Protein AF-A0A915BBH8-F1 (afdb_monomer_lite)

pLDDT: mean 91.07, std 6.91, range [60.16, 96.88]

Secondary structure (DSSP, 8-state):
--HHHHHHHHHHHHHHHHHHTTS-HHHHHHHHHHHHT-SSTT-HHHHHHHHHHHHHHHHHHHHHTTT-

Sequence (68 aa):
MNWYMYAIKALMGQLGKQLYRNLDEDDQERLAHCLDNIGDEKDMVAGAQCLINARIRAKLDAYDRSLD

Radius of gyration: 13.22 Å; chains: 1; bounding box: 31×20×37 Å

Organism: Parascaris univalens (NCBI:txid6257)

Foldseek 3Di:
DPVVLVVLVVVLVVLLVVLLVLDDPVLVVQLVVQQVPPPDVSPSVSSVVSSVVSVVRSVVVVVVVVVD

Structure (mmCIF, N/CA/C/O backbone):
data_AF-A0A915BBH8-F1
#
_entry.id   AF-A0A915BBH8-F1
#
loop_
_atom_site.group_PDB
_atom_site.id
_atom_site.type_symbol
_atom_site.label_atom_id
_atom_site.label_alt_id
_atom_site.label_comp_id
_atom_site.label_asym_id
_atom_site.label_entity_id
_atom_site.label_seq_id
_atom_site.pdbx_PDB_ins_code
_atom_site.Cartn_x
_atom_site.Cartn_y
_atom_site.Cartn_z
_atom_site.occupancy
_atom_site.B_iso_or_equiv
_atom_site.auth_seq_id
_atom_site.auth_comp_id
_atom_site.auth_asym_id
_atom_site.auth_atom_id
_atom_site.pdbx_PDB_model_num
ATOM 1 N N . MET A 1 1 ? 18.961 -12.027 -12.741 1.00 60.16 1 MET A N 1
ATOM 2 C CA . MET A 1 1 ? 18.507 -12.386 -11.378 1.00 60.16 1 MET A CA 1
ATOM 3 C C . MET A 1 1 ? 19.023 -11.319 -10.416 1.00 60.16 1 MET A C 1
ATOM 5 O O . MET A 1 1 ? 20.233 -11.218 -10.274 1.00 60.16 1 MET A O 1
ATOM 9 N N . ASN A 1 2 ? 18.167 -10.479 -9.824 1.00 85.81 2 ASN A N 1
ATOM 10 C CA . ASN A 1 2 ? 18.594 -9.492 -8.821 1.00 85.81 2 ASN A CA 1
ATOM 11 C C . ASN A 1 2 ? 18.162 -9.988 -7.432 1.00 85.81 2 ASN A C 1
ATOM 13 O O . ASN A 1 2 ? 17.039 -9.741 -7.000 1.00 8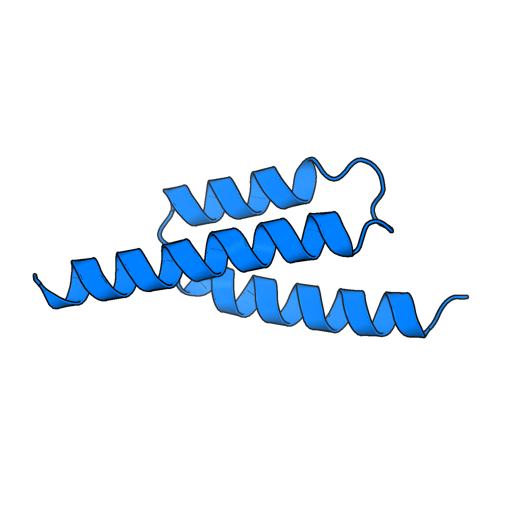5.81 2 ASN A O 1
ATOM 17 N N . TRP A 1 3 ? 19.029 -10.767 -6.779 1.00 89.44 3 TRP A N 1
ATOM 18 C CA . TRP A 1 3 ? 18.740 -11.408 -5.489 1.00 89.44 3 TRP A CA 1
ATOM 19 C C . TRP A 1 3 ? 18.444 -10.388 -4.381 1.00 89.44 3 TRP A C 1
ATOM 21 O O . TRP A 1 3 ? 17.596 -10.645 -3.530 1.00 89.44 3 TRP A O 1
ATOM 31 N N . TYR A 1 4 ? 19.081 -9.214 -4.440 1.00 90.94 4 TYR A N 1
ATOM 32 C CA . TYR A 1 4 ? 18.842 -8.112 -3.514 1.00 90.94 4 TYR A CA 1
ATOM 33 C C . TYR A 1 4 ? 17.393 -7.631 -3.609 1.00 90.94 4 TYR A C 1
ATOM 35 O O . TYR A 1 4 ? 16.692 -7.576 -2.603 1.00 90.94 4 TYR A O 1
ATOM 43 N N . MET A 1 5 ? 16.902 -7.385 -4.827 1.00 89.75 5 MET A N 1
ATOM 44 C CA . MET A 1 5 ? 15.522 -6.942 -5.041 1.00 89.75 5 MET A CA 1
ATOM 45 C C . MET A 1 5 ? 14.502 -7.956 -4.507 1.00 89.75 5 MET A C 1
ATOM 47 O O . MET A 1 5 ? 13.527 -7.569 -3.872 1.00 89.75 5 MET A O 1
ATOM 51 N N . TYR A 1 6 ? 14.729 -9.256 -4.718 1.00 91.06 6 TYR A N 1
ATOM 52 C CA . TYR A 1 6 ? 13.836 -10.292 -4.190 1.00 91.06 6 TYR A CA 1
ATOM 53 C C . TYR A 1 6 ? 13.841 -10.350 -2.663 1.00 91.06 6 TYR A C 1
ATOM 55 O O . TYR A 1 6 ? 12.774 -10.441 -2.059 1.00 91.06 6 TYR A O 1
ATOM 63 N N . ALA A 1 7 ? 15.017 -10.263 -2.037 1.00 94.38 7 ALA A N 1
ATOM 64 C CA . ALA A 1 7 ? 15.129 -10.240 -0.583 1.00 94.38 7 ALA A CA 1
ATOM 65 C C . ALA A 1 7 ? 14.406 -9.023 0.016 1.00 94.38 7 ALA A C 1
ATOM 67 O O . ALA A 1 7 ? 13.637 -9.170 0.965 1.00 94.38 7 ALA A O 1
ATOM 68 N N . ILE A 1 8 ? 14.582 -7.837 -0.579 1.00 94.00 8 ILE A N 1
ATOM 69 C CA . ILE A 1 8 ? 13.896 -6.616 -0.142 1.00 94.00 8 ILE A CA 1
ATOM 70 C C . ILE A 1 8 ? 12.380 -6.741 -0.322 1.00 94.00 8 ILE A C 1
ATOM 72 O O . ILE A 1 8 ? 11.641 -6.467 0.620 1.00 94.00 8 ILE A O 1
ATOM 76 N N . LYS A 1 9 ? 11.902 -7.238 -1.468 1.00 91.31 9 LYS A N 1
ATOM 77 C CA . LYS A 1 9 ? 10.469 -7.486 -1.692 1.00 91.31 9 LYS A CA 1
ATOM 78 C C . LYS A 1 9 ? 9.875 -8.461 -0.675 1.00 91.31 9 LYS A C 1
ATOM 80 O O . LYS A 1 9 ? 8.782 -8.218 -0.174 1.00 91.31 9 LYS A O 1
ATOM 85 N N . ALA A 1 10 ? 10.585 -9.537 -0.339 1.00 94.44 10 ALA A N 1
ATOM 86 C CA . ALA A 1 10 ? 10.128 -10.499 0.661 1.00 94.44 10 ALA A CA 1
ATOM 87 C C . ALA A 1 10 ? 10.005 -9.856 2.053 1.00 94.44 10 ALA A C 1
ATOM 89 O O . ALA A 1 10 ? 8.988 -10.032 2.726 1.00 94.44 10 ALA A O 1
ATOM 90 N N . LEU A 1 11 ? 11.000 -9.056 2.453 1.00 95.88 11 LEU A N 1
ATOM 91 C CA . LEU A 1 11 ? 10.962 -8.296 3.704 1.00 95.88 11 LEU A CA 1
ATOM 92 C C . LEU A 1 11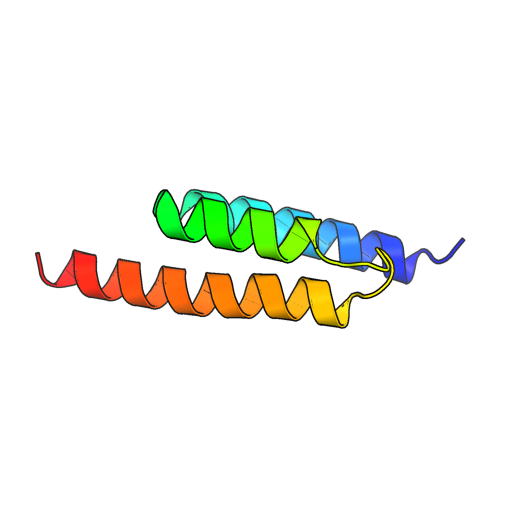 ? 9.807 -7.287 3.716 1.00 95.88 11 LEU A C 1
ATOM 94 O O . LEU A 1 11 ? 9.058 -7.224 4.690 1.00 95.88 11 LEU A O 1
ATOM 98 N N . MET A 1 12 ? 9.617 -6.539 2.627 1.00 94.94 12 MET A N 1
ATOM 99 C CA . MET A 1 12 ? 8.505 -5.598 2.473 1.00 94.94 12 MET A CA 1
ATOM 100 C C . MET A 1 12 ? 7.150 -6.304 2.553 1.00 94.94 12 MET A C 1
ATOM 102 O O . MET A 1 12 ? 6.267 -5.832 3.261 1.00 94.94 12 MET A O 1
ATOM 106 N N . GLY A 1 13 ? 6.994 -7.458 1.902 1.00 93.44 13 GLY A N 1
ATOM 107 C CA . GLY A 1 13 ? 5.771 -8.258 1.969 1.00 93.44 13 GLY A CA 1
ATOM 108 C C . GLY A 1 13 ? 5.480 -8.773 3.381 1.00 93.44 13 GLY A C 1
ATOM 109 O O . GLY A 1 13 ? 4.340 -8.711 3.843 1.00 93.44 13 GLY A O 1
ATOM 110 N N . GLN A 1 14 ? 6.506 -9.221 4.112 1.00 95.69 14 GLN A N 1
ATOM 111 C CA . GLN A 1 14 ? 6.354 -9.632 5.509 1.00 95.69 14 GLN A CA 1
ATOM 112 C C . GLN A 1 14 ? 5.937 -8.458 6.407 1.00 95.69 14 GLN A C 1
ATOM 114 O O . GLN A 1 14 ? 5.014 -8.607 7.212 1.00 95.69 14 GLN A O 1
ATOM 119 N N . LEU A 1 15 ? 6.588 -7.300 6.261 1.00 93.69 15 LEU A N 1
ATOM 120 C CA . LEU A 1 15 ? 6.244 -6.082 6.998 1.00 93.69 15 LEU A CA 1
ATOM 121 C C . LEU A 1 15 ? 4.827 -5.609 6.665 1.00 93.69 15 LEU A C 1
ATOM 123 O O . LEU A 1 15 ? 4.057 -5.315 7.576 1.00 93.69 15 LEU A O 1
ATOM 127 N N . GLY A 1 16 ? 4.462 -5.605 5.383 1.00 94.69 16 GLY A N 1
ATOM 128 C CA . GLY A 1 16 ? 3.122 -5.266 4.913 1.00 94.69 16 GLY A CA 1
ATOM 129 C C . GLY A 1 16 ? 2.057 -6.172 5.510 1.00 94.69 16 GLY A C 1
ATOM 130 O O . GLY A 1 16 ? 1.076 -5.676 6.045 1.00 94.69 16 GLY A O 1
ATOM 131 N N . LYS A 1 17 ? 2.281 -7.490 5.540 1.00 94.88 17 LYS A N 1
ATOM 132 C CA . LYS A 1 17 ? 1.348 -8.448 6.154 1.00 94.88 17 LYS A CA 1
ATOM 133 C C . LYS A 1 17 ? 1.157 -8.224 7.654 1.00 94.88 17 LYS A C 1
ATOM 135 O O . LYS A 1 17 ? 0.047 -8.378 8.158 1.00 94.88 17 LYS A O 1
ATOM 140 N N . GLN A 1 18 ? 2.233 -7.925 8.383 1.00 93.31 18 GLN A N 1
ATOM 141 C CA . GLN A 1 18 ? 2.141 -7.623 9.814 1.00 93.31 18 GLN A CA 1
ATOM 142 C C . GLN A 1 18 ? 1.392 -6.314 10.056 1.00 93.31 18 GLN A C 1
ATOM 144 O O . GLN A 1 18 ? 0.551 -6.253 10.946 1.00 93.31 18 GLN A O 1
ATOM 149 N N . LEU A 1 19 ? 1.684 -5.295 9.250 1.00 93.19 19 LEU A N 1
ATOM 150 C CA . LEU A 1 19 ? 1.051 -3.989 9.335 1.00 93.19 19 LEU A CA 1
ATOM 151 C C . LEU A 1 19 ? -0.441 -4.052 8.998 1.00 93.19 19 LEU A C 1
ATOM 153 O O . LEU A 1 19 ? -1.246 -3.556 9.774 1.00 93.19 19 LEU A O 1
ATOM 157 N N . TYR A 1 20 ? -0.801 -4.725 7.905 1.00 94.25 20 TYR A N 1
ATOM 158 C CA 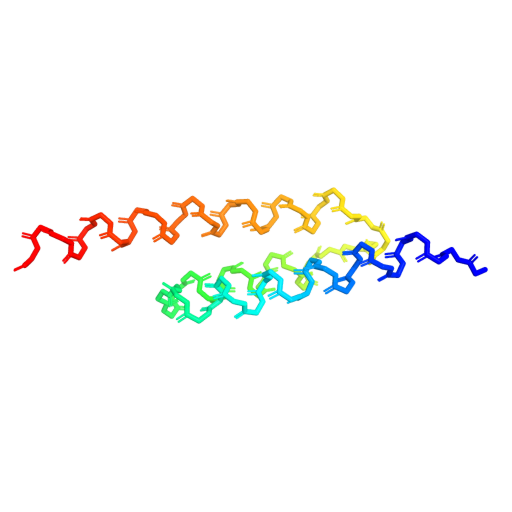. TYR A 1 20 ? -2.177 -4.883 7.431 1.00 94.25 20 TYR A CA 1
ATOM 159 C C . TYR A 1 20 ? -3.113 -5.428 8.517 1.00 94.25 20 TYR A C 1
ATOM 161 O O . TYR A 1 20 ? -4.219 -4.943 8.684 1.00 94.25 20 TYR A O 1
ATOM 169 N N . ARG A 1 21 ? -2.640 -6.382 9.328 1.00 92.50 21 ARG A N 1
ATOM 170 C CA . ARG A 1 21 ? -3.417 -6.973 10.434 1.00 92.50 21 ARG A CA 1
ATOM 171 C C . ARG A 1 21 ? -3.733 -6.012 11.582 1.00 92.50 21 ARG A C 1
ATOM 173 O O . ARG A 1 21 ? -4.578 -6.341 12.405 1.00 92.50 21 ARG A O 1
ATOM 180 N N . ASN A 1 22 ? -3.014 -4.896 11.676 1.00 88.38 22 ASN A N 1
ATOM 181 C CA . ASN A 1 22 ? -3.156 -3.923 12.759 1.00 88.38 22 ASN A CA 1
ATOM 182 C C . ASN A 1 22 ? -3.919 -2.659 12.333 1.00 88.38 22 ASN A C 1
ATOM 184 O O . ASN A 1 22 ? -4.153 -1.803 13.186 1.00 88.38 22 ASN A O 1
ATOM 188 N N . LEU A 1 23 ? -4.256 -2.550 11.046 1.00 92.38 23 LEU A N 1
ATOM 189 C CA . LEU A 1 23 ? -5.070 -1.482 10.468 1.00 92.38 23 LEU A CA 1
ATOM 190 C C . LEU A 1 23 ? -6.557 -1.822 10.586 1.00 92.38 23 LEU A C 1
ATOM 192 O O . LEU A 1 23 ? -6.919 -3.005 10.605 1.00 92.38 23 LEU A O 1
ATOM 196 N N . ASP A 1 24 ? -7.397 -0.792 10.618 1.00 93.31 24 ASP A N 1
ATOM 197 C CA . ASP A 1 24 ? -8.835 -0.936 10.386 1.00 93.31 24 ASP A CA 1
ATOM 198 C C . ASP A 1 24 ? -9.154 -1.283 8.917 1.00 93.31 24 ASP A C 1
ATOM 200 O O . ASP A 1 24 ? -8.259 -1.379 8.073 1.00 93.31 24 ASP A O 1
ATOM 204 N N . GLU A 1 25 ? -10.427 -1.547 8.616 1.00 94.31 25 GLU A N 1
ATOM 205 C CA . GLU A 1 25 ? -10.859 -1.976 7.279 1.00 94.31 25 GLU A CA 1
ATOM 206 C C . GLU A 1 25 ? -10.586 -0.912 6.199 1.00 94.31 25 GLU A C 1
ATOM 208 O O . GLU A 1 25 ? -10.097 -1.249 5.116 1.00 94.31 25 GLU A O 1
ATOM 213 N N . ASP A 1 26 ? -10.808 0.367 6.510 1.00 95.06 26 ASP A N 1
ATOM 214 C CA . ASP A 1 26 ? -10.604 1.479 5.575 1.00 95.06 26 ASP A CA 1
ATOM 215 C C . ASP A 1 26 ? -9.120 1.632 5.208 1.00 95.06 26 ASP A C 1
ATOM 217 O O . ASP A 1 26 ? -8.748 1.834 4.044 1.00 95.06 26 ASP A O 1
ATOM 221 N N . ASP A 1 27 ? -8.231 1.524 6.194 1.00 95.50 27 ASP A N 1
ATOM 222 C CA . ASP A 1 27 ? -6.800 1.662 5.975 1.00 95.50 27 ASP A CA 1
ATOM 223 C C . ASP A 1 27 ? -6.153 0.387 5.419 1.00 95.50 27 ASP A C 1
ATOM 225 O O . ASP A 1 27 ? -5.148 0.473 4.699 1.00 95.50 27 ASP A O 1
ATOM 229 N N . GLN A 1 28 ? -6.759 -0.782 5.644 1.00 96.62 28 GLN A N 1
ATOM 230 C CA . GLN A 1 28 ? -6.452 -2.004 4.900 1.00 96.62 28 GLN A CA 1
ATOM 231 C C . GLN A 1 28 ? -6.730 -1.829 3.402 1.00 96.62 28 GLN A C 1
ATOM 233 O O . GLN A 1 28 ? -5.848 -2.121 2.585 1.00 96.62 28 GLN A O 1
ATOM 238 N N . GLU A 1 29 ? -7.910 -1.326 3.030 1.00 96.88 29 GLU A N 1
ATOM 239 C CA . GLU A 1 29 ? -8.271 -1.077 1.629 1.00 96.88 29 GLU A CA 1
ATOM 240 C C . GLU A 1 29 ? -7.327 -0.051 0.991 1.00 96.88 29 GLU A C 1
ATOM 242 O O . GLU A 1 29 ? -6.796 -0.274 -0.101 1.00 96.88 29 GLU A O 1
ATOM 247 N N . ARG A 1 30 ? -7.013 1.036 1.705 1.00 96.19 30 ARG A N 1
ATOM 248 C CA . ARG A 1 30 ? -6.050 2.046 1.235 1.00 96.19 30 ARG A CA 1
ATOM 249 C C . ARG A 1 30 ? -4.658 1.477 1.005 1.00 96.19 30 ARG A C 1
ATOM 251 O O . ARG A 1 30 ? -4.014 1.847 0.021 1.00 96.19 30 ARG A O 1
ATOM 258 N N . LEU A 1 31 ? -4.167 0.612 1.895 1.00 95.69 31 LEU A N 1
ATOM 259 C CA . LEU A 1 31 ? -2.865 -0.027 1.714 1.00 95.69 31 LEU A CA 1
ATOM 260 C C . LEU A 1 31 ? -2.873 -0.953 0.491 1.00 95.69 31 LEU A C 1
ATOM 262 O O . LEU A 1 31 ? -1.948 -0.873 -0.318 1.00 95.69 31 LEU A O 1
ATOM 266 N N . ALA A 1 32 ? -3.907 -1.784 0.333 1.00 95.12 32 ALA A N 1
ATOM 267 C CA . ALA A 1 32 ? -4.050 -2.672 -0.821 1.00 95.12 32 ALA A CA 1
ATOM 268 C C . ALA A 1 32 ? -4.086 -1.874 -2.132 1.00 95.12 32 ALA A C 1
ATOM 270 O O . ALA A 1 32 ? -3.247 -2.082 -3.006 1.00 95.12 32 ALA A O 1
ATOM 271 N N . HIS A 1 33 ? -4.947 -0.859 -2.207 1.00 96.31 33 HIS A N 1
ATOM 272 C CA . HIS A 1 33 ? -5.063 0.009 -3.374 1.00 96.31 33 HIS A CA 1
ATOM 273 C C . HIS A 1 33 ? -3.757 0.758 -3.689 1.00 96.31 33 HIS A C 1
ATOM 275 O O . HIS A 1 33 ? -3.412 0.947 -4.853 1.00 96.31 33 HIS A O 1
ATOM 281 N N . CYS A 1 34 ? -2.999 1.188 -2.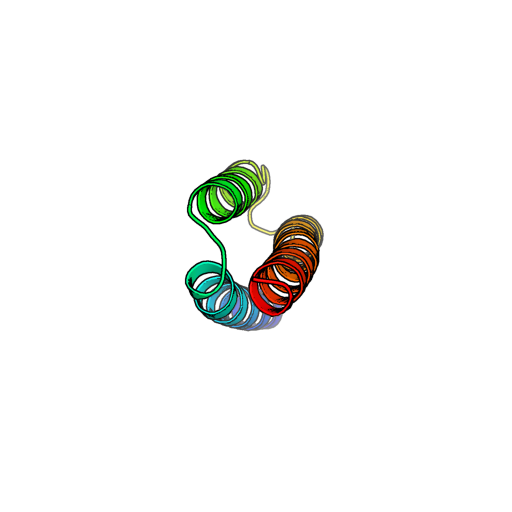675 1.00 95.81 34 CYS A N 1
ATOM 282 C CA . CYS A 1 34 ? -1.696 1.820 -2.895 1.00 95.81 34 CYS A CA 1
ATOM 283 C C . CYS A 1 34 ? -0.700 0.853 -3.548 1.00 95.81 34 CYS A C 1
ATOM 285 O O . CYS A 1 34 ? -0.003 1.239 -4.483 1.00 95.81 34 CYS A O 1
ATOM 287 N N . LEU A 1 35 ? -0.649 -0.396 -3.072 1.00 93.44 35 LEU A N 1
ATOM 288 C CA . LEU A 1 35 ? 0.252 -1.424 -3.595 1.00 93.44 35 LEU A CA 1
ATOM 289 C C . LEU A 1 35 ? -0.150 -1.892 -5.005 1.00 93.44 35 LEU A C 1
ATOM 291 O O . LEU A 1 35 ? 0.731 -2.073 -5.843 1.00 93.44 35 LEU A O 1
ATOM 295 N N . ASP A 1 36 ? -1.449 -2.026 -5.282 1.00 93.56 36 ASP A N 1
ATOM 296 C CA . ASP A 1 36 ? -1.974 -2.488 -6.577 1.00 93.56 36 ASP A CA 1
ATOM 297 C C . ASP A 1 36 ? -1.761 -1.475 -7.716 1.00 93.56 36 ASP A C 1
ATOM 299 O O . ASP A 1 36 ? -1.684 -1.854 -8.883 1.00 93.56 36 ASP A O 1
ATOM 303 N N . ASN A 1 37 ? -1.623 -0.185 -7.394 1.00 93.81 37 ASN A N 1
ATOM 304 C CA . ASN A 1 37 ? -1.410 0.882 -8.380 1.00 93.81 37 ASN A CA 1
ATOM 305 C C . ASN A 1 37 ? 0.070 1.186 -8.671 1.00 93.81 37 ASN A C 1
ATOM 307 O O . ASN A 1 37 ? 0.385 2.172 -9.345 1.00 93.81 37 ASN A O 1
ATOM 311 N N . ILE A 1 38 ? 1.000 0.361 -8.183 1.00 92.25 38 ILE A N 1
ATOM 312 C CA . ILE A 1 38 ? 2.422 0.503 -8.504 1.00 92.25 38 ILE A CA 1
ATOM 313 C C . ILE A 1 38 ? 2.661 -0.021 -9.927 1.00 92.25 38 ILE A C 1
ATOM 315 O O . ILE A 1 38 ? 2.695 -1.225 -10.165 1.00 92.25 38 ILE A O 1
ATOM 319 N N . GLY A 1 39 ? 2.842 0.895 -10.884 1.00 86.44 39 GLY A N 1
ATOM 320 C CA . GLY A 1 39 ? 2.948 0.557 -12.310 1.00 86.44 39 GLY A CA 1
ATOM 321 C C . GLY A 1 39 ? 4.189 -0.257 -12.706 1.00 86.44 39 GLY A C 1
ATOM 322 O O . GLY A 1 39 ? 4.124 -1.045 -13.646 1.00 86.44 39 GLY A O 1
ATOM 323 N N . ASP A 1 40 ? 5.310 -0.096 -11.995 1.00 87.38 40 ASP A N 1
ATOM 324 C CA . ASP A 1 40 ? 6.472 -0.985 -12.102 1.00 87.38 40 ASP A CA 1
ATOM 325 C C . ASP A 1 40 ? 6.662 -1.711 -10.775 1.00 87.38 40 ASP A C 1
ATOM 327 O O . ASP A 1 40 ? 7.116 -1.124 -9.796 1.00 87.38 40 ASP A O 1
ATOM 331 N N . GLU A 1 41 ? 6.387 -3.013 -10.741 1.00 78.38 41 GLU A N 1
ATOM 332 C CA . GLU A 1 41 ? 6.588 -3.825 -9.540 1.00 78.38 41 GLU A CA 1
ATOM 333 C C . GLU A 1 41 ? 8.030 -3.776 -9.005 1.00 78.38 41 GLU A C 1
ATOM 335 O O . GLU A 1 41 ? 8.285 -4.202 -7.878 1.00 78.38 41 GLU A O 1
ATOM 340 N N . LYS A 1 42 ? 9.022 -3.360 -9.802 1.00 82.88 42 LYS A N 1
ATOM 341 C CA . LYS A 1 42 ? 10.414 -3.186 -9.356 1.00 82.88 42 LYS A CA 1
ATOM 342 C C . LYS A 1 42 ? 10.644 -1.866 -8.621 1.00 82.88 42 LYS A C 1
ATOM 344 O O . LYS A 1 42 ? 11.712 -1.712 -8.024 1.00 82.88 42 LYS A O 1
ATOM 349 N N . ASP A 1 43 ? 9.672 -0.958 -8.616 1.00 90.38 43 ASP A N 1
ATOM 350 C CA . ASP A 1 43 ? 9.717 0.289 -7.862 1.00 90.38 43 ASP A CA 1
ATOM 351 C C . ASP A 1 43 ? 9.535 0.026 -6.360 1.00 90.38 43 ASP A C 1
ATOM 353 O O . ASP A 1 43 ? 8.454 0.095 -5.769 1.00 90.38 43 ASP A O 1
ATOM 357 N N . MET A 1 44 ? 10.656 -0.301 -5.719 1.00 89.94 44 MET A N 1
ATOM 358 C CA . MET A 1 44 ? 10.719 -0.519 -4.277 1.00 89.94 44 MET A CA 1
ATOM 359 C C . MET A 1 44 ? 10.426 0.759 -3.485 1.00 89.94 44 MET A C 1
ATOM 361 O O . MET A 1 44 ? 9.992 0.662 -2.338 1.00 89.94 44 MET A O 1
ATOM 365 N N . VAL A 1 45 ? 10.667 1.942 -4.061 1.00 94.00 45 VAL A N 1
ATOM 366 C CA . VAL A 1 45 ? 10.447 3.219 -3.373 1.00 94.00 45 VAL A CA 1
ATOM 367 C C . VAL A 1 45 ? 8.952 3.469 -3.232 1.00 94.00 45 VAL A C 1
ATOM 369 O O . VAL A 1 45 ? 8.494 3.720 -2.116 1.00 94.00 45 VAL A O 1
ATOM 372 N N . ALA A 1 46 ? 8.188 3.294 -4.314 1.00 94.94 46 ALA A N 1
ATOM 373 C CA . ALA A 1 46 ? 6.732 3.397 -4.286 1.00 94.94 46 ALA A CA 1
ATOM 374 C C . ALA A 1 46 ? 6.114 2.410 -3.279 1.00 94.94 46 ALA A C 1
ATOM 376 O O . ALA A 1 46 ? 5.336 2.803 -2.404 1.00 94.94 46 ALA A O 1
ATOM 377 N N . GLY A 1 47 ? 6.543 1.141 -3.315 1.00 94.25 47 GLY A N 1
ATOM 378 C CA . GLY A 1 47 ? 6.088 0.128 -2.357 1.00 94.25 47 GLY A CA 1
ATOM 379 C C . GLY A 1 47 ? 6.429 0.480 -0.908 1.00 94.25 47 GLY A C 1
ATOM 380 O O . GLY A 1 47 ? 5.605 0.306 -0.008 1.00 94.25 47 GLY A O 1
ATOM 381 N N . ALA A 1 48 ? 7.625 1.022 -0.660 1.00 95.88 48 ALA A N 1
ATOM 382 C CA . ALA A 1 48 ? 8.026 1.453 0.675 1.00 95.88 48 ALA A CA 1
ATOM 383 C C . ALA A 1 48 ? 7.194 2.647 1.163 1.00 95.88 48 ALA A C 1
ATOM 385 O O . ALA A 1 48 ? 6.822 2.685 2.335 1.00 95.88 48 ALA A O 1
ATOM 386 N N . GLN A 1 49 ? 6.853 3.592 0.284 1.00 96.75 49 GLN A N 1
ATOM 387 C CA . GLN A 1 49 ? 5.987 4.725 0.612 1.00 96.75 49 GLN A CA 1
ATOM 388 C C . GLN A 1 49 ? 4.579 4.286 1.020 1.00 96.75 49 GLN A C 1
ATOM 390 O O . GLN A 1 49 ? 4.078 4.774 2.035 1.00 96.75 49 GLN A O 1
ATOM 395 N N . CYS A 1 50 ? 3.981 3.317 0.320 1.00 96.44 50 CYS A N 1
ATOM 396 C CA . CYS A 1 50 ? 2.704 2.727 0.733 1.00 96.44 50 CYS A CA 1
ATOM 397 C C . CYS A 1 50 ? 2.777 2.163 2.162 1.00 96.44 50 CYS A C 1
ATOM 399 O O . CYS A 1 50 ? 1.938 2.480 3.007 1.00 96.44 50 CYS A O 1
ATOM 401 N N . LEU A 1 51 ? 3.827 1.390 2.464 1.00 96.81 51 LEU A N 1
ATOM 402 C CA . LEU A 1 51 ? 4.032 0.790 3.787 1.00 96.81 51 LEU A CA 1
ATOM 403 C C . LEU A 1 51 ? 4.283 1.833 4.887 1.00 96.81 51 LEU A C 1
ATOM 405 O O . LEU A 1 51 ? 3.783 1.684 6.001 1.00 96.81 51 LEU A O 1
ATOM 409 N N . ILE A 1 52 ? 5.044 2.893 4.601 1.00 96.88 52 ILE A N 1
ATOM 410 C CA . ILE A 1 52 ? 5.300 3.981 5.557 1.00 96.88 52 ILE A CA 1
ATOM 411 C C . ILE A 1 52 ? 4.005 4.726 5.880 1.00 96.88 52 ILE A C 1
ATOM 413 O O . ILE A 1 52 ? 3.719 4.960 7.054 1.00 96.88 52 ILE A O 1
ATOM 417 N N . ASN A 1 53 ? 3.204 5.053 4.866 1.00 95.94 53 ASN A N 1
ATOM 418 C CA . ASN A 1 53 ? 1.934 5.745 5.059 1.00 95.94 53 ASN A CA 1
ATOM 419 C C . ASN A 1 53 ? 0.966 4.902 5.891 1.00 95.94 53 ASN A C 1
ATOM 421 O O . ASN A 1 53 ? 0.419 5.394 6.876 1.00 95.94 53 ASN A O 1
ATOM 425 N N . ALA A 1 54 ? 0.828 3.616 5.570 1.00 96.00 54 ALA A N 1
ATOM 426 C CA . ALA A 1 54 ? 0.034 2.695 6.374 1.00 96.00 54 ALA A CA 1
ATOM 427 C C . ALA A 1 54 ? 0.559 2.581 7.819 1.00 96.00 54 ALA A C 1
ATOM 429 O O . ALA A 1 54 ? -0.221 2.542 8.762 1.00 96.00 54 ALA A O 1
ATOM 430 N N . ARG A 1 55 ? 1.880 2.612 8.042 1.00 95.69 55 ARG A N 1
ATOM 431 C CA . ARG A 1 55 ? 2.457 2.590 9.399 1.00 95.69 55 ARG A CA 1
ATOM 432 C C . ARG A 1 55 ? 2.105 3.839 10.199 1.00 95.69 55 ARG A C 1
ATOM 434 O O . ARG A 1 55 ? 1.935 3.743 11.412 1.00 95.69 55 ARG A O 1
ATOM 441 N N . ILE A 1 56 ? 2.066 5.003 9.555 1.00 94.56 56 ILE A N 1
ATOM 442 C CA . ILE A 1 56 ? 1.657 6.252 10.204 1.00 94.56 56 ILE A CA 1
ATOM 443 C C . ILE A 1 56 ? 0.199 6.142 10.642 1.00 94.56 56 ILE A C 1
ATOM 445 O O . ILE A 1 56 ? -0.097 6.441 11.793 1.00 94.56 56 ILE A O 1
ATOM 449 N N . ARG A 1 57 ? -0.669 5.638 9.766 1.00 92.12 57 ARG A N 1
ATOM 450 C CA . ARG A 1 57 ? -2.088 5.432 10.063 1.00 92.12 57 ARG A CA 1
ATOM 451 C C . ARG A 1 57 ? -2.321 4.453 11.208 1.00 92.12 57 ARG A C 1
ATOM 453 O O . ARG A 1 57 ? -2.842 4.864 12.230 1.00 92.12 57 ARG A O 1
ATOM 460 N N . ALA A 1 58 ? -1.703 3.270 11.157 1.00 90.94 58 ALA A N 1
ATOM 461 C CA . ALA A 1 58 ? -1.759 2.296 12.251 1.00 90.94 58 ALA A CA 1
ATOM 462 C C . ALA A 1 58 ? -1.370 2.882 13.623 1.00 90.94 58 ALA A C 1
ATOM 464 O O . ALA A 1 58 ? -1.861 2.439 14.660 1.00 90.94 58 ALA A O 1
ATOM 465 N N . LYS A 1 59 ? -0.445 3.855 13.656 1.00 91.62 59 LYS A N 1
ATOM 466 C CA . LYS A 1 59 ? -0.078 4.558 14.893 1.00 91.62 59 LYS A CA 1
ATOM 467 C C . LYS A 1 59 ? -1.140 5.557 15.347 1.00 91.62 59 LYS A C 1
ATOM 469 O O . LYS A 1 59 ? -1.299 5.718 16.551 1.00 91.62 59 LYS A O 1
ATOM 474 N N . LEU A 1 60 ? -1.800 6.237 14.414 1.00 88.75 60 LEU A N 1
ATOM 475 C CA . LEU A 1 60 ? -2.905 7.143 14.710 1.00 88.75 60 LEU A CA 1
ATOM 476 C C . LEU A 1 60 ? -4.104 6.352 15.247 1.00 88.75 60 LEU A C 1
ATOM 478 O O . LEU A 1 60 ? -4.596 6.696 16.312 1.00 88.75 60 LEU A O 1
ATOM 482 N N . ASP A 1 61 ? -4.467 5.230 14.625 1.00 84.06 61 ASP A N 1
ATOM 483 C CA . ASP A 1 61 ? -5.595 4.396 15.077 1.00 84.06 61 ASP A CA 1
ATOM 484 C C . ASP A 1 61 ? -5.314 3.749 16.437 1.00 84.06 61 ASP A C 1
ATOM 486 O O . ASP A 1 61 ? -6.205 3.519 17.252 1.00 84.06 61 ASP A O 1
ATOM 490 N N . ALA A 1 62 ? -4.052 3.393 16.698 1.00 85.25 62 ALA A N 1
ATOM 491 C CA . ALA A 1 62 ? -3.639 2.901 18.009 1.00 85.25 62 ALA A CA 1
ATOM 492 C C . ALA A 1 62 ? -3.702 3.996 19.086 1.00 85.25 62 ALA A C 1
ATOM 494 O O . ALA A 1 62 ? -3.958 3.685 20.246 1.00 85.25 62 ALA A O 1
ATOM 495 N N . TYR A 1 63 ? -3.453 5.255 18.714 1.00 86.50 63 TYR A N 1
ATOM 496 C CA . TYR A 1 63 ? -3.589 6.394 19.616 1.00 86.50 63 TYR A CA 1
ATOM 497 C C . TYR A 1 63 ? -5.062 6.706 19.902 1.00 86.50 63 TYR A C 1
ATOM 499 O O . TYR A 1 63 ? -5.420 6.861 21.065 1.00 86.50 63 TYR A O 1
ATOM 507 N N . ASP A 1 64 ? -5.911 6.715 18.875 1.00 83.56 64 ASP A N 1
ATOM 508 C CA . ASP A 1 64 ? -7.353 6.963 19.003 1.00 83.56 64 ASP A CA 1
ATOM 509 C C . ASP A 1 64 ? -8.017 5.924 19.921 1.00 83.56 64 ASP A C 1
ATOM 511 O O . ASP A 1 64 ? -8.581 6.271 20.952 1.00 83.56 64 ASP A O 1
ATOM 515 N N . ARG A 1 65 ? -7.760 4.630 19.679 1.00 81.69 65 ARG A N 1
ATOM 516 C CA . ARG A 1 65 ? -8.231 3.525 20.540 1.00 81.69 65 ARG A CA 1
ATOM 517 C C . ARG A 1 65 ? -7.733 3.560 21.985 1.00 81.69 65 ARG A C 1
ATOM 519 O O . ARG A 1 65 ? -8.233 2.804 22.807 1.00 81.69 65 ARG A O 1
ATOM 526 N N . SER A 1 66 ? -6.693 4.336 22.294 1.00 82.38 66 SER A N 1
ATOM 527 C CA . SER A 1 66 ? -6.199 4.477 23.672 1.00 82.38 66 SER A CA 1
ATOM 528 C C . SER A 1 66 ? -6.938 5.555 24.472 1.00 82.38 66 SER A C 1
ATOM 530 O O . 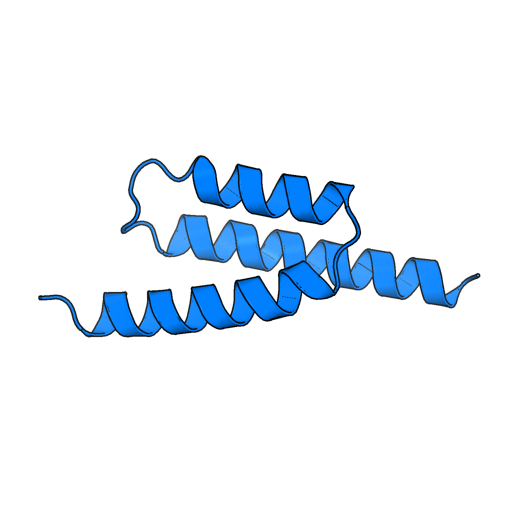SER A 1 66 ? -6.720 5.663 25.679 1.00 82.38 66 SER A O 1
ATOM 532 N N . LEU A 1 67 ? -7.762 6.362 23.797 1.00 76.50 67 LEU A N 1
ATOM 533 C CA . LEU A 1 67 ? -8.579 7.425 24.382 1.00 76.50 67 LEU A CA 1
ATOM 534 C C . LEU A 1 67 ? -10.028 6.986 24.663 1.00 76.50 67 LEU A C 1
ATOM 536 O O . LEU A 1 67 ? -10.698 7.674 25.436 1.00 76.50 67 LEU A O 1
ATOM 540 N N . ASP A 1 68 ? -10.471 5.868 24.079 1.00 63.22 68 ASP A N 1
ATOM 541 C CA . AS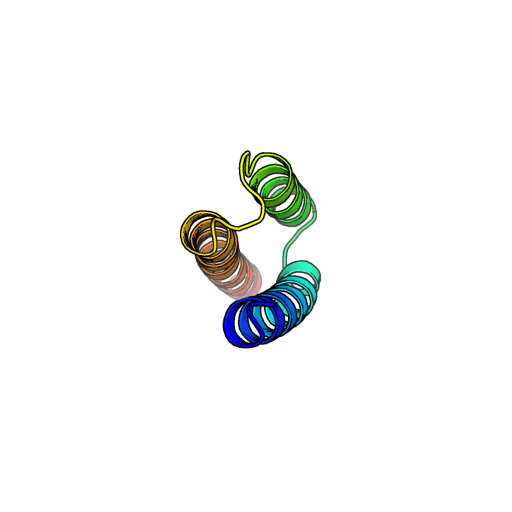P A 1 68 ? -11.768 5.209 24.316 1.00 63.22 68 ASP A CA 1
ATOM 542 C C . ASP A 1 68 ? -11.735 4.241 25.515 1.00 63.22 68 ASP A C 1
ATOM 544 O O . ASP A 1 68 ? -12.740 4.191 26.267 1.00 63.22 68 ASP A O 1
#